Protein AF-A0A4S3M5N2-F1 (afdb_monomer)

Foldseek 3Di:
DAFDDWDDDPPDIDTDDDDDDCVLVVDPVSLQVDWDQDPVRDIDRNVVPDDDDDDDDDPDQDDDPNDGDDDDDDDDDPVVDDPLVVVVVCVVPVQVVVPVVDDPDDDDDDDPSVVD

pLDDT: mean 79.02, std 9.59, range [51.22, 93.88]

InterPro domains:
  IPR001036 Acriflavin resistance protein [PF00873] (2-110)
  IPR001036 Acriflavin resistance protein [PTHR32063] (1-115)
  IPR027463 Multidrug efflux transporter AcrB TolC docking domain, DN/DC subdomains [G3DSA:3.30.2090.10] (1-60)
  IPR027463 Multidrug efflux transporter AcrB TolC docking domain, DN/DC subdomains [SSF82714] (3-54)

Mean predicted aligned error: 15.15 Å

Nearest PDB structures (foldseek):
  4dop-assembly1_A  TM=7.973E-01  e=5.364E-01  Escherichia coli K-12
  6z12-assembly3_C  TM=5.736E-01  e=2.846E+00  Salmonella enterica subsp. enterica

Organism: NCBI:txid1294297

Solvent-accessible surface area (backbone atoms only — not comparable to full-atom values): 7843 Å² total; per-residue (Å²): 116,45,77,76,51,74,51,73,62,87,95,46,76,43,82,41,64,50,61,78,58,66,87,64,65,73,48,81,70,34,55,65,73,34,68,43,79,43,98,87,76,49,70,44,52,42,61,82,78,49,87,85,81,94,70,93,67,76,98,62,88,44,62,60,97,85,40,87,48,86,89,85,85,85,86,65,61,73,92,83,45,56,62,61,62,53,49,50,52,36,64,75,45,58,51,54,54,49,37,77,76,33,90,93,53,83,88,81,83,61,71,72,69,61,74,110

Sequence (116 aa):
GTQLTEIRRGDLAWDLEVRLPDNDRAARADLNAFEIALPDGGTVPLSSIVTIDEARGWGGVTRRNGLRTLTVAADV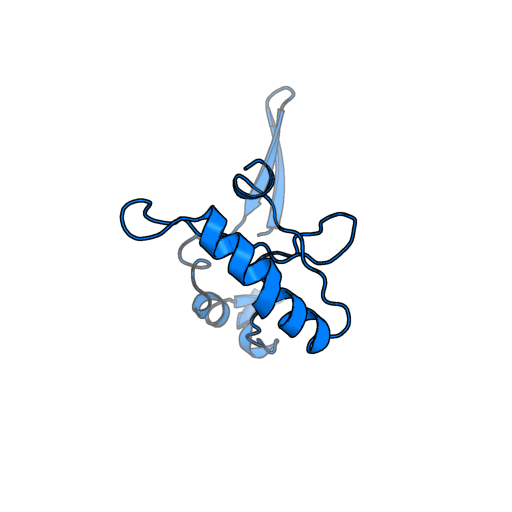DGRIGNADAITAQLAEGFLPDLVTTTPGLDFEVGGQAANS

Radius of gyration: 24.85 Å; Cα contacts (8 Å, |Δi|>4): 84; chains: 1; bounding box: 53×32×64 Å

Secondary structure (DSSP, 8-state):
-EEEEEEEETTEEEEEEE--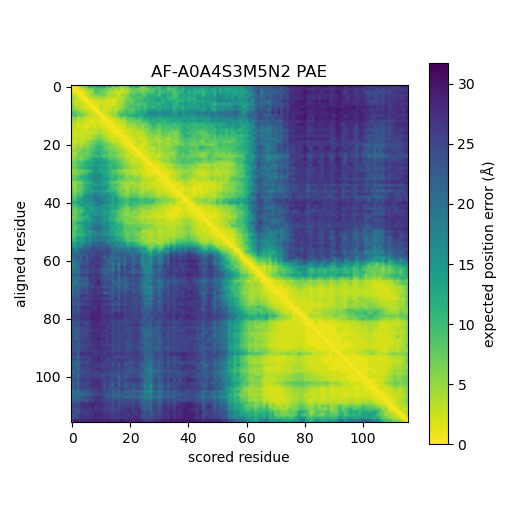-GGGSSSGGGGGS-EEEPTTS-EEEGGGT---------S--EEETTEEE--------TTT--HHHHHHHIIIIIHHHHHHHSTT------GGGGG-

Structure (mmCIF, N/CA/C/O backbone):
data_AF-A0A4S3M5N2-F1
#
_entry.id   AF-A0A4S3M5N2-F1
#
loop_
_atom_site.group_PDB
_atom_site.id
_atom_site.type_symbol
_atom_site.label_atom_id
_atom_site.label_alt_id
_atom_site.label_comp_id
_atom_site.label_asym_id
_atom_site.label_entity_id
_atom_site.label_seq_id
_atom_site.pdbx_PDB_ins_code
_atom_site.Cartn_x
_atom_site.Cartn_y
_atom_site.Cartn_z
_atom_site.occupancy
_atom_site.B_iso_or_equiv
_atom_site.auth_seq_id
_atom_site.auth_comp_id
_atom_site.auth_asym_id
_atom_site.auth_atom_id
_atom_site.pdbx_PDB_model_num
ATOM 1 N N . GLY A 1 1 ? -8.560 -2.628 18.244 1.00 67.50 1 GLY A N 1
ATOM 2 C CA . GLY A 1 1 ? -9.352 -2.837 19.461 1.00 67.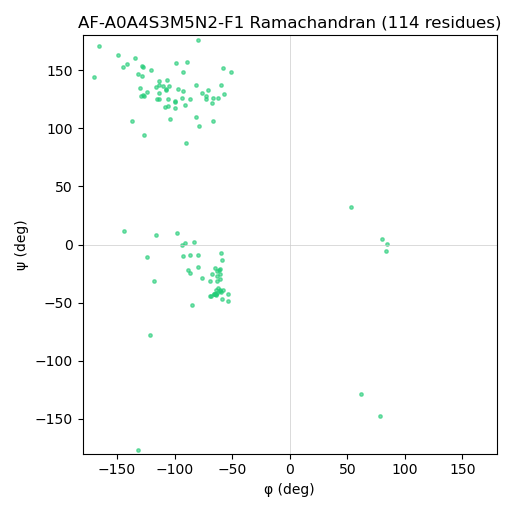50 1 GLY A CA 1
ATOM 3 C C . GLY A 1 1 ? -9.400 -1.531 20.203 1.00 67.50 1 GLY A C 1
ATOM 4 O O . GLY A 1 1 ? -9.338 -0.492 19.554 1.00 67.50 1 GLY A O 1
ATOM 5 N N . THR A 1 2 ? -9.536 -1.585 21.521 1.00 75.00 2 THR A N 1
ATOM 6 C CA . THR A 1 2 ? -9.736 -0.401 22.360 1.00 75.00 2 THR A CA 1
ATOM 7 C C . THR A 1 2 ? -8.702 -0.379 23.470 1.00 75.00 2 THR A C 1
ATOM 9 O O . THR A 1 2 ? -8.544 -1.362 24.197 1.00 75.00 2 THR A O 1
ATOM 12 N N . GLN A 1 3 ? -7.992 0.742 23.598 1.00 70.62 3 GLN A N 1
ATOM 13 C CA . GLN A 1 3 ? -7.066 0.969 24.701 1.00 70.62 3 GLN A CA 1
ATOM 14 C C . GLN A 1 3 ? -7.875 1.098 25.993 1.00 70.62 3 GLN A C 1
ATOM 16 O O . GLN A 1 3 ? -8.768 1.937 26.090 1.00 70.62 3 GLN A O 1
ATOM 21 N N . LEU A 1 4 ? -7.591 0.236 26.965 1.00 79.88 4 LEU A N 1
ATOM 22 C CA . LEU A 1 4 ? -8.222 0.284 28.280 1.00 79.88 4 LEU A CA 1
ATOM 23 C C . LEU A 1 4 ? -7.497 1.263 29.198 1.00 79.88 4 LEU A C 1
ATOM 25 O O . LEU A 1 4 ? -8.129 2.089 29.848 1.00 79.88 4 LEU A O 1
ATOM 29 N N . THR A 1 5 ? -6.178 1.104 29.316 1.00 85.69 5 THR A N 1
ATOM 30 C CA . THR A 1 5 ? -5.364 1.823 30.300 1.00 85.69 5 THR A CA 1
ATOM 31 C C . THR A 1 5 ? -3.872 1.708 29.978 1.00 85.69 5 THR A C 1
ATOM 33 O O . THR A 1 5 ? -3.478 0.914 29.124 1.00 85.69 5 THR A O 1
ATOM 36 N N . GLU A 1 6 ? -3.047 2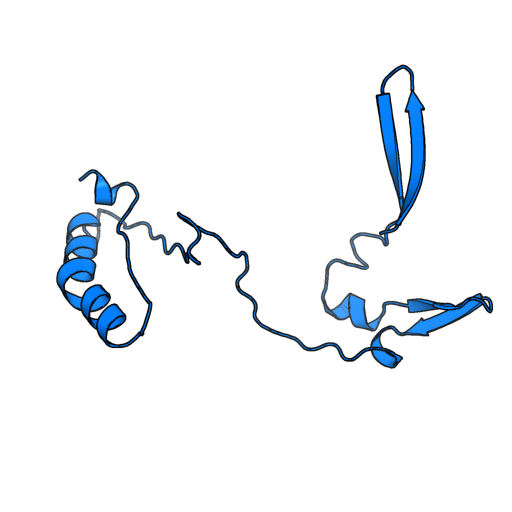.470 30.690 1.00 85.75 6 GLU A N 1
ATOM 37 C CA . GLU A 1 6 ? -1.584 2.391 30.685 1.00 85.75 6 GLU A CA 1
ATOM 38 C C . GLU A 1 6 ? -1.113 1.779 32.015 1.00 85.75 6 GLU A C 1
ATOM 40 O O . GLU A 1 6 ? -1.567 2.174 33.093 1.00 85.75 6 GLU A O 1
ATOM 45 N N . ILE A 1 7 ? -0.189 0.819 31.962 1.00 89.19 7 ILE A N 1
ATOM 46 C CA . ILE A 1 7 ? 0.494 0.286 33.148 1.00 89.19 7 ILE A CA 1
ATOM 47 C C . ILE A 1 7 ? 1.936 0.786 33.146 1.00 89.19 7 ILE A C 1
ATOM 49 O O . ILE A 1 7 ? 2.633 0.648 32.144 1.00 89.19 7 ILE A O 1
ATOM 53 N N . ARG A 1 8 ? 2.420 1.290 34.289 1.00 86.56 8 ARG A N 1
ATOM 54 C CA . ARG A 1 8 ? 3.840 1.616 34.492 1.00 86.56 8 ARG A CA 1
ATOM 55 C C . ARG A 1 8 ? 4.555 0.626 35.403 1.00 86.56 8 ARG A C 1
ATOM 57 O O . ARG A 1 8 ? 4.018 0.205 36.426 1.00 86.56 8 ARG A O 1
ATOM 64 N N . ARG A 1 9 ? 5.805 0.305 35.067 1.00 86.31 9 ARG A N 1
ATOM 65 C CA . ARG A 1 9 ? 6.749 -0.468 35.901 1.00 86.31 9 ARG A CA 1
ATOM 66 C C . ARG A 1 9 ? 8.104 0.222 35.807 1.00 86.31 9 ARG A C 1
ATOM 68 O O . ARG A 1 9 ? 8.781 0.140 34.784 1.00 86.31 9 ARG A O 1
ATOM 75 N N . GLY A 1 10 ? 8.479 0.905 36.885 1.00 89.19 10 GLY A N 1
ATOM 76 C CA . GLY A 1 10 ? 9.602 1.841 36.859 1.00 89.19 10 GLY A CA 1
ATOM 77 C C . GLY A 1 10 ? 9.317 2.977 35.876 1.00 89.19 10 GLY A C 1
ATOM 78 O O . GLY A 1 10 ? 8.231 3.555 35.905 1.00 89.19 10 GLY A O 1
ATOM 79 N N . ASP A 1 11 ? 10.262 3.223 34.974 1.00 89.75 11 ASP A N 1
ATOM 80 C CA . ASP A 1 11 ? 10.187 4.300 33.978 1.00 89.75 11 ASP A CA 1
ATOM 81 C C . ASP A 1 11 ? 9.545 3.860 32.650 1.00 89.75 11 ASP A C 1
ATOM 83 O O . ASP A 1 11 ? 9.444 4.646 31.710 1.00 89.75 11 ASP A O 1
ATOM 87 N N . LEU A 1 12 ? 9.113 2.598 32.554 1.00 64.94 12 LEU A N 1
ATOM 88 C CA . LEU A 1 12 ? 8.481 2.038 31.362 1.00 64.94 12 LEU A CA 1
ATOM 89 C C . LEU A 1 12 ? 6.958 2.080 31.489 1.00 64.94 12 LEU A C 1
ATOM 91 O O . LEU A 1 12 ? 6.407 1.673 32.515 1.00 64.94 12 LEU A O 1
ATOM 95 N N . ALA A 1 13 ? 6.301 2.531 30.422 1.00 79.06 13 ALA A N 1
ATOM 96 C CA . ALA A 1 13 ? 4.856 2.518 30.240 1.00 79.06 13 ALA A CA 1
ATOM 97 C C . ALA A 1 13 ? 4.465 1.494 29.161 1.00 79.06 13 ALA A C 1
ATOM 99 O O . ALA A 1 13 ? 5.114 1.417 28.116 1.00 79.06 13 ALA A O 1
ATOM 100 N N . TRP A 1 14 ? 3.409 0.720 29.418 1.00 85.50 14 TRP A N 1
ATOM 101 C CA . TRP A 1 14 ? 2.787 -0.187 28.453 1.00 85.50 14 TRP A CA 1
ATOM 102 C C . TRP A 1 14 ? 1.309 0.135 28.300 1.00 85.50 14 TRP A C 1
ATOM 104 O O . TRP A 1 14 ? 0.576 0.176 29.290 1.00 85.50 14 TRP A O 1
ATOM 114 N N . ASP A 1 15 ? 0.868 0.247 27.054 1.00 84.25 15 ASP A N 1
ATOM 115 C CA . ASP A 1 15 ? -0.547 0.319 26.726 1.00 84.25 15 ASP A CA 1
ATOM 116 C C . ASP A 1 15 ? -1.195 -1.060 26.828 1.00 84.25 15 ASP A C 1
ATOM 118 O O . ASP A 1 15 ? -0.711 -2.050 26.270 1.00 84.25 15 ASP A O 1
ATOM 122 N N . LEU A 1 16 ? -2.323 -1.116 27.533 1.00 82.38 16 LEU A N 1
ATOM 123 C CA . LEU A 1 16 ? -3.180 -2.287 27.596 1.00 82.38 16 LEU A CA 1
ATOM 124 C C . LEU A 1 16 ? -4.351 -2.096 26.633 1.00 82.38 16 LEU A C 1
ATOM 126 O O . LEU A 1 16 ? -5.176 -1.199 26.814 1.00 82.38 16 LEU A O 1
ATOM 130 N N . GLU A 1 17 ? -4.454 -2.962 25.630 1.00 83.69 17 GLU A N 1
ATOM 131 C CA . GLU A 1 17 ? -5.546 -2.940 24.660 1.00 83.69 17 GLU A CA 1
ATOM 132 C C . GLU A 1 17 ? -6.376 -4.219 24.746 1.00 83.69 17 GLU A C 1
ATOM 134 O O . GLU A 1 17 ? -5.833 -5.324 24.776 1.00 83.69 17 GLU A O 1
ATOM 139 N N . VAL A 1 18 ? -7.701 -4.076 24.725 1.00 81.12 18 VAL A N 1
ATOM 140 C CA . VAL A 1 18 ? -8.611 -5.202 24.501 1.00 81.12 18 VAL A CA 1
ATOM 141 C C . VAL A 1 18 ? -8.927 -5.296 23.026 1.00 81.12 18 VAL A C 1
ATOM 143 O O . VAL A 1 18 ? -9.268 -4.317 22.355 1.00 81.12 18 VAL A O 1
ATOM 146 N N . ARG A 1 19 ? -8.824 -6.511 22.508 1.00 80.81 19 ARG A N 1
ATOM 147 C CA . ARG A 1 19 ? -9.155 -6.825 21.129 1.00 80.81 19 ARG A CA 1
ATOM 148 C C . ARG A 1 19 ? -9.842 -8.187 21.079 1.00 80.81 19 ARG A C 1
ATOM 150 O O . ARG A 1 19 ? -9.597 -9.018 21.949 1.00 80.81 19 ARG A O 1
ATOM 157 N N . LEU A 1 20 ? -10.640 -8.422 20.039 1.00 77.69 20 LEU A N 1
ATOM 158 C CA . LEU A 1 20 ? -11.176 -9.754 19.752 1.00 77.69 20 LEU A CA 1
ATOM 159 C C . LEU A 1 20 ? -10.049 -10.785 19.567 1.00 77.69 20 LEU A C 1
ATOM 161 O O . LEU A 1 20 ? -8.962 -10.391 19.133 1.00 77.69 20 LEU A O 1
ATOM 165 N N . PRO A 1 21 ? -10.280 -12.072 19.864 1.00 82.25 21 PRO A N 1
ATOM 166 C CA . PRO A 1 21 ? -9.353 -13.152 19.525 1.00 82.25 21 PRO A CA 1
ATOM 167 C C . PRO A 1 21 ? -8.943 -13.115 18.046 1.00 82.25 21 PRO A C 1
ATOM 169 O O . PRO A 1 21 ? -9.723 -12.690 17.198 1.00 82.25 21 PRO A O 1
ATOM 172 N N . ASP A 1 22 ? -7.719 -13.543 17.717 1.00 78.56 22 ASP A N 1
ATOM 173 C CA . ASP A 1 22 ? -7.213 -13.491 16.334 1.00 78.56 22 ASP A CA 1
ATOM 174 C C . ASP A 1 22 ? -8.095 -14.260 15.345 1.00 78.56 22 ASP A C 1
ATOM 176 O O . ASP A 1 22 ? -8.336 -13.779 14.242 1.00 78.56 22 ASP A O 1
ATOM 180 N N . ASN A 1 23 ? -8.613 -15.418 15.752 1.00 82.94 23 ASN A N 1
ATOM 181 C CA . ASN A 1 23 ? -9.509 -16.254 14.952 1.00 82.94 23 ASN A CA 1
ATOM 182 C C . ASN A 1 23 ? -10.863 -15.596 14.653 1.00 82.94 23 ASN A C 1
ATOM 184 O O . ASN A 1 23 ? -11.503 -16.004 13.694 1.00 82.94 23 ASN A O 1
ATOM 188 N N . ASP A 1 24 ? -11.261 -14.591 15.436 1.00 76.38 24 ASP A N 1
ATOM 189 C CA . ASP A 1 24 ? -12.524 -13.862 15.272 1.00 76.38 24 ASP A CA 1
ATOM 190 C C . ASP A 1 24 ? -12.322 -12.535 14.509 1.00 76.38 24 ASP A C 1
ATOM 192 O O . ASP A 1 24 ? -13.203 -11.674 14.484 1.00 76.38 24 ASP A O 1
ATOM 196 N N . ARG A 1 25 ? -11.129 -12.316 13.933 1.00 80.00 25 ARG A N 1
ATOM 197 C CA . ARG A 1 25 ? -10.787 -11.134 13.116 1.00 80.00 25 ARG A CA 1
ATOM 198 C C . ARG A 1 25 ? -9.855 -11.443 11.940 1.00 80.00 25 ARG A C 1
ATOM 200 O O . ARG A 1 25 ? -9.267 -10.522 11.367 1.00 80.00 25 ARG A O 1
ATOM 207 N N . ALA A 1 26 ? -9.644 -12.718 11.631 1.00 79.06 26 ALA A N 1
ATOM 208 C CA . ALA A 1 26 ? -8.679 -13.165 10.628 1.00 79.06 26 ALA A CA 1
ATOM 209 C C . ALA A 1 26 ? -9.288 -13.235 9.222 1.00 79.06 26 ALA A C 1
ATOM 211 O O . ALA A 1 26 ? -8.558 -13.189 8.228 1.00 79.06 26 ALA A O 1
ATOM 212 N N . ALA A 1 27 ? -10.613 -13.340 9.125 1.00 80.88 27 ALA A N 1
ATOM 213 C CA . ALA A 1 27 ? -11.339 -13.479 7.878 1.00 80.88 27 ALA A CA 1
ATOM 214 C C . ALA A 1 27 ? -12.336 -12.336 7.676 1.00 80.88 27 ALA A C 1
ATOM 216 O O . ALA A 1 27 ? -12.940 -11.805 8.601 1.00 80.88 27 ALA A O 1
ATOM 217 N N . ARG A 1 28 ? -12.589 -11.993 6.408 1.00 72.31 28 ARG A N 1
ATOM 218 C CA . ARG A 1 28 ? -13.637 -11.019 6.055 1.00 72.31 28 ARG A CA 1
ATOM 219 C C . ARG A 1 28 ? -15.026 -11.475 6.496 1.00 72.31 28 ARG A C 1
ATOM 221 O O . ARG A 1 28 ? -15.867 -10.639 6.796 1.00 72.31 28 ARG A O 1
ATOM 228 N N . ALA A 1 29 ? -15.247 -12.790 6.543 1.00 79.06 29 ALA A N 1
ATOM 229 C CA . ALA A 1 29 ? -16.481 -13.382 7.045 1.00 79.06 29 ALA A CA 1
ATOM 230 C C . ALA A 1 29 ? -16.746 -13.022 8.516 1.00 79.06 29 ALA A C 1
ATOM 232 O O . ALA A 1 29 ? -17.907 -12.947 8.908 1.00 79.06 29 ALA A O 1
ATOM 233 N N . ASP A 1 30 ? -15.704 -12.715 9.292 1.00 79.56 30 ASP A N 1
ATOM 234 C CA . ASP A 1 30 ? -15.829 -12.364 10.707 1.00 79.56 30 ASP A CA 1
ATOM 235 C C . ASP A 1 30 ? -16.542 -11.014 10.890 1.00 79.56 30 ASP A C 1
ATOM 237 O O . ASP A 1 30 ? -17.233 -10.808 11.883 1.00 79.56 30 ASP A O 1
ATOM 241 N N . LEU A 1 31 ? -16.491 -10.123 9.886 1.00 75.62 31 LEU A N 1
ATOM 242 C CA . LEU A 1 31 ? -17.264 -8.873 9.884 1.00 75.62 31 LEU A CA 1
ATOM 243 C C . LEU A 1 31 ? -18.779 -9.120 9.884 1.00 75.62 31 LEU A C 1
ATOM 245 O O . LEU A 1 31 ? -19.529 -8.289 10.390 1.00 75.62 31 LEU A O 1
ATOM 249 N N . ASN A 1 32 ? -19.237 -10.257 9.347 1.00 74.88 32 ASN A N 1
ATOM 250 C CA . ASN A 1 32 ? -20.658 -10.612 9.347 1.00 74.88 32 ASN A CA 1
ATOM 251 C C . ASN A 1 32 ? -21.137 -11.092 10.721 1.00 74.88 32 ASN A C 1
ATOM 253 O O . ASN A 1 32 ? -22.314 -10.935 11.036 1.00 74.88 32 ASN A O 1
ATOM 257 N N . ALA A 1 33 ? -20.237 -11.681 11.511 1.00 75.88 33 ALA A N 1
ATOM 258 C CA . ALA A 1 33 ? -20.506 -12.161 12.864 1.00 75.88 33 ALA A CA 1
ATOM 259 C C . ALA A 1 33 ? -20.163 -11.115 13.941 1.00 75.88 33 ALA A C 1
ATOM 261 O O . ALA A 1 33 ? -20.335 -11.376 15.129 1.00 75.88 33 ALA A O 1
ATOM 262 N N . PHE A 1 34 ? -19.667 -9.938 13.542 1.00 79.94 34 PHE A N 1
ATOM 263 C CA . PHE A 1 34 ? -19.271 -8.890 14.472 1.00 79.94 34 PHE A CA 1
ATOM 264 C C . PHE A 1 34 ? -20.497 -8.218 15.096 1.00 79.94 34 PHE A C 1
ATOM 266 O O . PHE A 1 34 ? -21.354 -7.676 14.395 1.00 79.94 34 PHE A O 1
ATOM 273 N N . GLU A 1 35 ? -20.540 -8.200 16.425 1.00 84.00 35 GLU A N 1
ATOM 274 C CA . GLU A 1 35 ? -21.600 -7.567 17.202 1.00 84.00 35 GLU A CA 1
ATOM 275 C C . GLU A 1 35 ? -21.141 -6.241 17.817 1.00 84.00 35 GLU A C 1
ATOM 277 O O . GLU A 1 35 ? -20.051 -6.123 18.381 1.00 84.00 35 GLU A O 1
ATOM 282 N N . ILE A 1 36 ? -22.003 -5.230 17.726 1.00 79.50 36 ILE A N 1
ATOM 283 C CA . ILE A 1 36 ? -21.817 -3.912 18.333 1.00 79.50 36 ILE A CA 1
ATOM 284 C C . ILE A 1 36 ? -22.634 -3.875 19.624 1.00 79.50 36 ILE A C 1
ATOM 286 O O . ILE A 1 36 ? -23.848 -4.072 19.600 1.00 79.50 36 ILE A O 1
ATOM 290 N N . ALA A 1 37 ? -21.974 -3.596 20.747 1.00 84.38 37 ALA A N 1
ATOM 291 C CA . ALA A 1 37 ? -22.642 -3.411 22.030 1.00 84.38 37 ALA A CA 1
ATOM 292 C C . ALA A 1 37 ? -23.433 -2.094 22.057 1.00 84.38 37 ALA A C 1
ATOM 294 O O . ALA A 1 37 ? -22.917 -1.037 21.682 1.00 84.38 37 ALA A O 1
ATOM 295 N N . LEU A 1 38 ? -24.676 -2.162 22.530 1.00 83.00 38 LEU A N 1
ATOM 296 C CA . LEU A 1 38 ? -25.564 -1.019 22.703 1.00 83.00 38 LEU A CA 1
ATOM 297 C C . LEU A 1 38 ? -25.568 -0.540 24.168 1.00 83.00 38 LEU A C 1
ATOM 299 O O . LEU A 1 38 ? -25.294 -1.323 25.081 1.00 83.00 38 LEU A O 1
ATOM 303 N N . PRO A 1 39 ? -25.904 0.738 24.435 1.00 82.69 39 PRO A N 1
ATOM 304 C CA . PRO A 1 39 ? -25.950 1.276 25.800 1.00 82.69 39 PRO A CA 1
ATOM 305 C C . PRO A 1 39 ? -26.957 0.584 26.729 1.00 82.69 39 PRO A C 1
ATOM 307 O O . PRO A 1 39 ? -26.828 0.678 27.947 1.00 82.69 39 PRO A O 1
ATOM 310 N N . ASP A 1 40 ? -27.964 -0.085 26.169 1.00 88.12 40 ASP A N 1
ATOM 311 C CA . ASP A 1 40 ? -29.000 -0.825 26.895 1.00 88.12 40 ASP A CA 1
ATOM 312 C C . ASP A 1 40 ? -28.571 -2.252 27.290 1.00 88.12 40 ASP A C 1
ATOM 314 O O . ASP A 1 40 ? -29.347 -2.983 27.905 1.00 88.12 40 ASP A O 1
ATOM 318 N N . GLY A 1 41 ? -27.330 -2.639 26.975 1.00 83.38 41 GLY A N 1
ATOM 319 C CA . GLY A 1 41 ? -26.783 -3.966 27.254 1.00 83.38 41 GLY A CA 1
ATOM 320 C C . GLY A 1 41 ? -27.126 -5.016 26.198 1.00 83.38 41 GLY A C 1
ATOM 321 O O . GLY A 1 41 ? -26.710 -6.166 26.343 1.00 83.38 41 GLY A O 1
ATOM 322 N N . GLY A 1 42 ? -27.857 -4.642 25.144 1.00 90.00 42 GLY A N 1
ATOM 323 C CA . GLY A 1 42 ? -28.058 -5.481 23.970 1.00 90.00 42 GLY A CA 1
ATOM 324 C C . GLY A 1 42 ? -26.871 -5.440 23.008 1.00 90.00 42 GLY A C 1
ATOM 325 O O . GLY A 1 42 ? -25.916 -4.673 23.169 1.00 90.00 42 GLY A O 1
ATOM 326 N N . THR A 1 43 ? -26.957 -6.254 21.961 1.00 87.19 43 THR A N 1
ATOM 327 C CA . THR A 1 43 ? -26.030 -6.221 20.833 1.00 87.19 43 THR A CA 1
ATOM 328 C C . THR A 1 43 ? -26.787 -6.123 19.518 1.00 87.19 43 THR A C 1
ATOM 330 O O . THR A 1 43 ? -27.943 -6.537 19.404 1.00 87.19 43 THR A O 1
ATOM 333 N N . VAL A 1 44 ? -26.138 -5.536 18.516 1.00 85.06 44 VAL A N 1
ATOM 334 C CA . VAL A 1 44 ? -26.652 -5.472 17.148 1.00 85.06 44 VAL A CA 1
ATOM 335 C C . VAL A 1 44 ? -25.575 -5.946 16.167 1.00 85.06 44 VAL A C 1
ATOM 337 O O . VAL A 1 44 ? -24.420 -5.529 16.301 1.00 85.06 44 VAL A O 1
ATOM 340 N N . PRO A 1 45 ? -25.900 -6.804 15.182 1.00 83.19 45 PRO A N 1
ATOM 341 C CA . PRO A 1 45 ? -24.945 -7.188 14.149 1.00 83.19 45 PRO A CA 1
ATOM 342 C C . PRO A 1 45 ? -24.456 -5.970 13.361 1.00 83.19 45 PRO A C 1
ATOM 344 O O . PRO A 1 45 ? -25.252 -5.121 12.957 1.00 83.19 45 PRO A O 1
ATOM 347 N N . LEU A 1 46 ? -23.156 -5.901 13.073 1.00 79.81 46 LEU A N 1
ATOM 348 C CA . LEU A 1 46 ? -22.570 -4.824 12.267 1.00 79.81 46 LEU A CA 1
ATOM 349 C C . LEU A 1 46 ? -23.290 -4.684 10.915 1.00 79.81 46 LEU A C 1
ATOM 351 O O . LEU A 1 46 ? -23.646 -3.583 10.497 1.00 79.81 46 LEU A O 1
ATOM 355 N N . SER A 1 47 ? -23.584 -5.812 10.273 1.00 78.50 47 SER A N 1
ATOM 356 C CA . SER A 1 47 ? -24.256 -5.888 8.972 1.00 78.50 47 SER A CA 1
ATOM 357 C C . SER A 1 47 ? -25.657 -5.269 8.933 1.00 78.50 47 SER A C 1
ATOM 359 O O . SER A 1 47 ? -26.121 -4.921 7.849 1.00 78.50 47 SER A O 1
ATOM 361 N N . SER A 1 48 ? -26.343 -5.097 10.070 1.00 80.69 48 SER A N 1
ATOM 362 C CA . SER A 1 48 ? -27.674 -4.475 10.085 1.00 80.69 48 SER A CA 1
ATOM 363 C C . SER A 1 48 ? -27.636 -2.949 10.169 1.00 80.69 48 SER A C 1
ATOM 365 O O . SER A 1 48 ? -28.683 -2.315 10.047 1.00 80.69 48 SER A O 1
ATOM 367 N N . ILE A 1 49 ? -26.463 -2.354 10.410 1.00 80.44 49 ILE A N 1
ATOM 368 C CA . ILE A 1 49 ? -26.3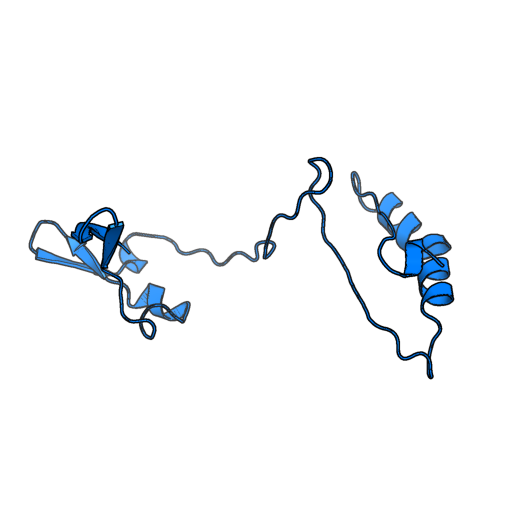02 -0.903 10.600 1.00 80.44 49 ILE A CA 1
ATOM 369 C C . ILE A 1 49 ? -25.293 -0.258 9.641 1.00 80.44 49 ILE A C 1
ATOM 371 O O . ILE A 1 49 ? -25.242 0.969 9.559 1.00 80.44 49 ILE A O 1
ATOM 375 N N . VAL A 1 50 ? -24.510 -1.049 8.899 1.00 69.06 50 VAL A N 1
ATOM 376 C CA . VAL A 1 50 ? -23.598 -0.550 7.858 1.00 69.06 50 VAL A CA 1
ATOM 377 C C . VAL A 1 50 ? -23.796 -1.281 6.534 1.00 69.06 50 VAL A C 1
ATOM 379 O O . VAL A 1 50 ? -24.198 -2.438 6.492 1.00 69.06 50 VAL A O 1
ATOM 382 N N . THR A 1 51 ? -23.459 -0.607 5.436 1.00 72.94 51 THR A N 1
ATOM 383 C CA . THR A 1 51 ? -23.235 -1.256 4.137 1.00 72.94 51 THR A CA 1
ATOM 384 C C . THR A 1 51 ? -21.744 -1.547 4.001 1.00 72.94 51 THR A C 1
ATOM 386 O O . THR A 1 51 ? -20.923 -0.650 4.193 1.00 72.94 51 THR A O 1
ATOM 389 N N . ILE A 1 52 ? -21.390 -2.804 3.723 1.00 67.81 52 ILE A N 1
ATOM 390 C CA . ILE A 1 52 ? -20.002 -3.235 3.534 1.00 67.81 52 ILE A CA 1
ATOM 391 C C . ILE A 1 52 ? -19.775 -3.434 2.039 1.00 67.81 52 ILE A C 1
ATOM 393 O O . ILE A 1 52 ? -20.262 -4.404 1.463 1.00 67.81 52 ILE A O 1
ATOM 397 N N . ASP A 1 53 ? -19.015 -2.530 1.427 1.00 72.38 53 ASP A N 1
ATOM 398 C CA . ASP A 1 53 ? -18.638 -2.629 0.020 1.00 72.38 53 ASP A CA 1
ATOM 399 C C . ASP A 1 53 ? -17.221 -3.185 -0.121 1.00 72.38 53 ASP A C 1
ATOM 401 O O . ASP A 1 53 ? -16.244 -2.630 0.393 1.00 72.38 53 ASP A O 1
ATOM 405 N N . GLU A 1 54 ? -17.094 -4.288 -0.854 1.00 64.56 54 GLU A N 1
ATOM 406 C CA . GLU A 1 54 ? -15.791 -4.842 -1.185 1.00 64.56 54 GLU A CA 1
ATOM 407 C C . GLU A 1 54 ? -15.182 -4.091 -2.372 1.00 64.56 54 GLU A C 1
ATOM 409 O O . GLU A 1 54 ? -15.604 -4.231 -3.519 1.00 64.56 54 GLU A O 1
ATOM 414 N N . ALA A 1 55 ? -14.133 -3.319 -2.095 1.00 63.97 55 ALA A N 1
ATOM 415 C CA . ALA A 1 55 ? -13.345 -2.650 -3.116 1.00 63.97 55 ALA A CA 1
ATOM 416 C C . ALA A 1 55 ? -11.928 -3.226 -3.175 1.00 63.97 55 ALA A C 1
ATOM 418 O O . ALA A 1 55 ? -11.261 -3.433 -2.158 1.00 63.97 55 ALA A O 1
ATOM 419 N N . ARG A 1 56 ? -11.423 -3.428 -4.395 1.00 60.03 56 ARG A N 1
ATOM 420 C CA . ARG A 1 56 ? -9.992 -3.650 -4.610 1.00 60.03 56 ARG A CA 1
ATOM 421 C C . ARG A 1 56 ? -9.274 -2.306 -4.548 1.00 60.03 56 ARG A C 1
ATOM 423 O O . ARG A 1 56 ? -9.317 -1.525 -5.493 1.00 60.03 56 ARG A O 1
ATOM 430 N N . GLY A 1 57 ? -8.636 -2.046 -3.413 1.00 58.38 57 GLY A N 1
ATOM 431 C CA . GLY A 1 57 ? -7.673 -0.961 -3.254 1.00 58.38 57 GLY A CA 1
ATOM 432 C C . GLY A 1 57 ? -6.259 -1.417 -3.607 1.00 58.38 57 GLY A C 1
ATOM 433 O O . GLY A 1 57 ? -5.934 -2.601 -3.536 1.00 58.38 57 GLY A O 1
ATOM 434 N N . TRP A 1 58 ? -5.395 -0.470 -3.964 1.00 54.53 58 TRP A N 1
ATOM 435 C CA . TRP A 1 58 ? -3.959 -0.720 -4.053 1.00 54.53 58 TRP A CA 1
ATOM 436 C C . TRP A 1 58 ? -3.447 -1.102 -2.656 1.00 54.53 58 TRP A C 1
ATOM 438 O O . TRP A 1 58 ? -3.680 -0.354 -1.707 1.00 54.53 58 TRP A O 1
ATOM 448 N N . GLY A 1 59 ? -2.771 -2.251 -2.520 1.00 52.53 59 GLY A N 1
ATOM 449 C CA . GLY A 1 59 ? -2.315 -2.808 -1.230 1.00 52.53 59 GLY A CA 1
A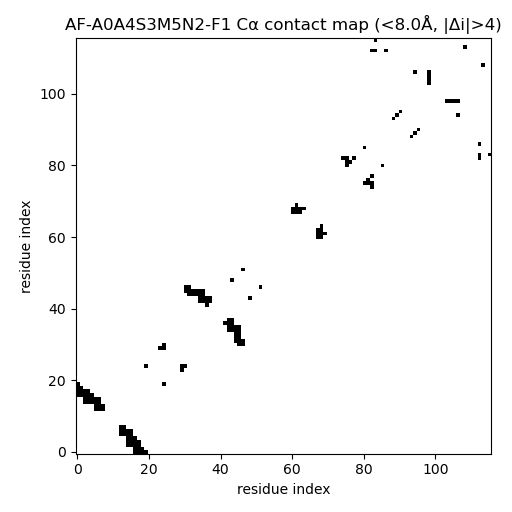TOM 450 C C . GLY A 1 59 ? -1.352 -1.913 -0.431 1.00 52.53 59 GLY A C 1
ATOM 451 O O . GLY A 1 59 ? -1.060 -2.195 0.725 1.00 52.53 59 GLY A O 1
ATOM 452 N N . GLY A 1 60 ? -0.901 -0.813 -1.034 1.00 54.41 60 GLY A N 1
ATOM 453 C CA . GLY A 1 60 ? -0.236 0.317 -0.402 1.00 54.41 60 GLY A CA 1
ATOM 454 C C . GLY A 1 60 ? -0.100 1.459 -1.411 1.00 54.41 60 GLY A C 1
ATOM 455 O O . GLY A 1 60 ? 0.092 1.221 -2.603 1.00 54.41 60 GLY A O 1
ATOM 456 N N . VAL A 1 61 ? -0.217 2.711 -0.960 1.00 51.22 61 VAL A N 1
ATOM 457 C CA . VAL A 1 61 ? 0.124 3.878 -1.789 1.00 51.22 61 VAL A CA 1
ATOM 458 C C . VAL A 1 61 ? 1.595 4.195 -1.553 1.00 51.22 61 VAL A C 1
ATOM 460 O O . VAL A 1 61 ? 1.930 5.006 -0.690 1.00 51.22 61 VAL A O 1
ATOM 463 N N . THR A 1 62 ? 2.478 3.553 -2.312 1.00 58.03 62 THR A N 1
ATOM 464 C CA . THR A 1 62 ? 3.885 3.958 -2.345 1.00 58.03 62 THR A CA 1
ATOM 465 C C . THR A 1 62 ? 3.974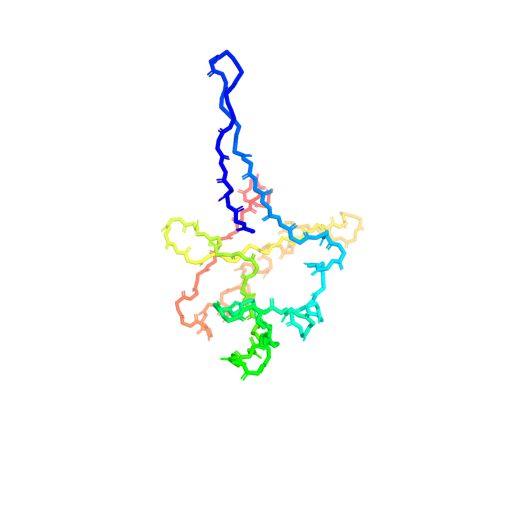 5.267 -3.119 1.00 58.03 62 THR A C 1
ATOM 467 O O . THR A 1 62 ? 3.426 5.387 -4.216 1.00 58.03 62 THR A O 1
ATOM 470 N N . ARG A 1 63 ? 4.612 6.282 -2.529 1.00 64.12 63 ARG A N 1
ATOM 471 C CA . ARG A 1 63 ? 4.918 7.532 -3.227 1.00 64.12 63 ARG A CA 1
ATOM 472 C C . ARG A 1 63 ? 6.419 7.682 -3.392 1.00 64.12 63 ARG A C 1
ATOM 474 O O . ARG A 1 63 ? 7.144 7.587 -2.405 1.00 64.12 63 ARG A O 1
ATOM 481 N N . ARG A 1 64 ? 6.869 7.983 -4.606 1.00 65.38 64 ARG A N 1
ATOM 482 C CA . ARG A 1 64 ? 8.239 8.425 -4.896 1.00 65.38 64 ARG A CA 1
ATOM 483 C C . ARG A 1 64 ? 8.151 9.873 -5.374 1.00 65.38 64 ARG A C 1
ATOM 485 O O . ARG A 1 64 ? 7.342 10.185 -6.241 1.00 65.38 64 ARG A O 1
ATOM 492 N N . ASN A 1 65 ? 8.893 10.778 -4.735 1.00 65.25 65 ASN A N 1
ATOM 493 C CA . ASN A 1 65 ? 8.866 12.223 -5.019 1.00 65.25 65 ASN A CA 1
ATOM 494 C C . ASN A 1 65 ? 7.458 12.863 -4.992 1.00 65.25 65 ASN A C 1
ATOM 496 O O . ASN A 1 65 ? 7.169 13.791 -5.738 1.00 65.25 65 ASN A O 1
ATOM 500 N N . GLY A 1 66 ? 6.558 12.360 -4.138 1.00 72.75 66 GLY A N 1
ATOM 501 C CA . GLY A 1 66 ? 5.191 12.884 -3.996 1.00 72.75 66 GLY A CA 1
ATOM 502 C C . GLY A 1 66 ? 4.173 12.360 -5.019 1.00 72.75 66 GLY A C 1
ATOM 503 O O . GLY A 1 66 ? 2.977 12.601 -4.847 1.00 72.75 66 GLY A O 1
ATOM 504 N N . LEU A 1 67 ? 4.603 11.582 -6.016 1.00 73.25 67 LEU A N 1
ATOM 505 C CA . LEU A 1 67 ? 3.734 10.962 -7.021 1.00 73.25 67 LEU A CA 1
ATOM 506 C C . LEU A 1 67 ? 3.324 9.549 -6.599 1.00 73.25 67 LEU A C 1
ATOM 508 O O . LEU A 1 67 ? 4.074 8.866 -5.909 1.00 73.25 67 LEU A O 1
ATOM 512 N N . ARG A 1 68 ? 2.123 9.103 -6.991 1.00 75.56 68 ARG A N 1
ATOM 513 C CA . ARG A 1 68 ? 1.681 7.712 -6.786 1.00 75.56 68 ARG A CA 1
ATOM 514 C C . ARG A 1 68 ? 2.541 6.782 -7.645 1.00 75.56 68 ARG A C 1
ATOM 516 O O . ARG A 1 68 ? 2.608 6.981 -8.851 1.00 75.56 68 ARG A O 1
ATOM 523 N N . THR A 1 69 ? 3.145 5.767 -7.036 1.00 77.12 69 THR A N 1
ATOM 524 C CA . THR A 1 69 ? 4.095 4.864 -7.699 1.00 77.12 69 THR A CA 1
ATOM 525 C C . THR A 1 69 ? 3.686 3.409 -7.491 1.00 77.12 69 THR A C 1
ATOM 527 O O . THR A 1 69 ? 3.470 2.975 -6.359 1.00 77.12 69 THR A O 1
ATOM 530 N N . LEU A 1 70 ? 3.612 2.648 -8.585 1.00 77.06 70 LEU A N 1
ATOM 531 C CA . LEU A 1 70 ? 3.484 1.193 -8.574 1.00 77.06 70 LEU A CA 1
ATOM 532 C C . LEU A 1 70 ? 4.833 0.586 -8.970 1.00 77.06 70 LEU A C 1
ATOM 534 O O . LEU A 1 70 ? 5.307 0.820 -10.077 1.00 77.06 70 LEU A O 1
ATOM 538 N N . THR A 1 71 ? 5.439 -0.197 -8.079 1.00 76.00 71 THR A N 1
ATOM 539 C CA . THR A 1 71 ? 6.682 -0.917 -8.381 1.00 76.00 71 THR A CA 1
ATOM 540 C C . THR A 1 71 ? 6.352 -2.296 -8.936 1.00 76.00 71 THR A C 1
ATOM 542 O O . THR A 1 71 ? 5.727 -3.103 -8.248 1.00 76.00 71 THR A O 1
ATOM 545 N N . VAL A 1 72 ? 6.802 -2.575 -10.158 1.00 75.38 72 VAL A N 1
ATOM 546 C CA . VAL A 1 72 ? 6.758 -3.908 -10.768 1.00 75.38 72 VAL A CA 1
ATOM 547 C C . VAL A 1 72 ? 8.175 -4.467 -10.763 1.00 75.38 72 VAL A C 1
ATOM 549 O O . VAL A 1 72 ? 9.096 -3.814 -11.243 1.00 75.38 72 VAL A O 1
ATOM 552 N N . ALA A 1 73 ? 8.353 -5.653 -10.188 1.00 76.56 73 ALA A N 1
ATOM 553 C CA . ALA A 1 73 ? 9.641 -6.329 -10.105 1.00 76.56 73 ALA A CA 1
ATOM 554 C C . ALA A 1 73 ? 9.513 -7.759 -10.633 1.00 76.56 73 ALA A C 1
ATOM 556 O O . ALA A 1 73 ? 8.483 -8.407 -10.441 1.00 76.56 73 ALA A O 1
ATOM 557 N N . ALA A 1 74 ? 10.568 -8.237 -11.284 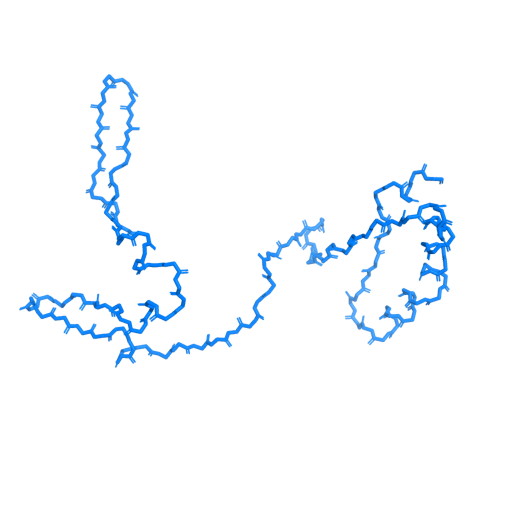1.00 73.31 74 ALA A N 1
ATOM 558 C CA . ALA A 1 74 ? 10.683 -9.595 -11.787 1.00 73.31 74 ALA A CA 1
ATOM 559 C C . ALA A 1 74 ? 12.139 -10.055 -11.667 1.00 73.31 74 ALA A C 1
ATOM 561 O O . ALA A 1 74 ? 13.055 -9.234 -11.701 1.00 73.31 74 ALA A O 1
ATOM 562 N N . ASP A 1 75 ? 12.325 -11.363 -11.536 1.00 75.81 75 ASP A N 1
ATOM 563 C CA . ASP A 1 75 ? 13.629 -12.017 -11.585 1.00 75.81 75 ASP A CA 1
ATOM 564 C C . ASP A 1 75 ? 13.684 -12.901 -12.837 1.00 75.81 75 ASP A C 1
ATOM 566 O O . ASP A 1 75 ? 12.680 -13.519 -13.210 1.00 75.81 75 ASP A O 1
ATOM 570 N N . VAL A 1 76 ? 14.831 -12.926 -13.512 1.00 78.88 76 VAL A N 1
ATOM 571 C CA . VAL A 1 76 ? 15.015 -13.625 -14.789 1.00 78.88 76 VAL A CA 1
ATOM 572 C C . VAL A 1 76 ? 16.012 -14.755 -14.594 1.00 78.88 76 VAL A C 1
ATOM 574 O O . VAL A 1 76 ? 17.152 -14.534 -14.194 1.00 78.88 76 VAL A O 1
ATOM 577 N N . ASP A 1 77 ? 15.613 -15.974 -14.959 1.00 81.25 77 ASP A N 1
ATOM 578 C CA . ASP A 1 77 ? 16.554 -17.089 -15.051 1.00 81.25 77 ASP A CA 1
ATOM 579 C C . ASP A 1 77 ? 17.549 -16.832 -16.193 1.00 81.25 77 ASP A C 1
ATOM 581 O O . ASP A 1 77 ? 17.218 -16.972 -17.376 1.00 81.25 77 ASP A O 1
ATOM 585 N N . GLY A 1 78 ? 18.785 -16.489 -15.822 1.00 78.94 78 GLY A N 1
ATOM 586 C CA . GLY A 1 78 ? 19.887 -16.180 -16.739 1.00 78.94 78 GLY A CA 1
ATOM 587 C C . GLY A 1 78 ? 20.261 -17.308 -17.708 1.00 78.94 78 GLY A C 1
ATOM 588 O O . GLY A 1 78 ? 20.993 -17.078 -18.669 1.00 78.94 78 GLY A O 1
ATOM 589 N N . ARG A 1 79 ? 19.769 -18.534 -17.485 1.00 82.69 79 ARG A N 1
ATOM 590 C CA . ARG A 1 79 ? 19.952 -19.665 -18.413 1.00 82.69 79 ARG A CA 1
ATOM 591 C C . ARG A 1 79 ? 18.982 -19.622 -19.594 1.00 82.69 79 ARG A C 1
ATOM 593 O O . ARG A 1 79 ? 19.207 -20.317 -20.580 1.00 82.69 79 ARG A O 1
ATOM 600 N N . ILE A 1 80 ? 17.891 -18.867 -19.466 1.00 79.56 80 ILE A N 1
ATOM 601 C CA . ILE A 1 80 ? 16.767 -18.843 -20.412 1.00 79.56 80 ILE A CA 1
ATOM 602 C C . ILE A 1 80 ? 16.610 -17.453 -21.039 1.00 79.56 80 ILE A C 1
ATOM 604 O O . ILE A 1 80 ? 16.210 -17.347 -22.197 1.00 79.56 80 ILE A O 1
ATOM 608 N N . GLY A 1 81 ? 16.949 -16.390 -20.311 1.00 77.50 81 GLY A N 1
ATOM 609 C CA . GLY A 1 81 ? 16.833 -15.022 -20.802 1.00 77.50 81 GLY A CA 1
ATOM 610 C C . GLY A 1 81 ? 17.877 -14.089 -20.207 1.00 77.50 81 GLY A C 1
ATOM 611 O O . GLY A 1 81 ? 18.497 -14.384 -19.191 1.00 77.50 81 GLY A O 1
ATOM 612 N N . ASN A 1 82 ? 18.057 -12.940 -20.853 1.00 84.75 82 ASN A N 1
ATOM 613 C CA . ASN A 1 82 ? 18.934 -11.877 -20.380 1.00 84.75 82 ASN A CA 1
ATOM 614 C C . ASN A 1 82 ? 18.075 -10.703 -19.885 1.00 84.75 82 ASN A C 1
ATOM 616 O O . ASN A 1 82 ? 17.310 -10.124 -20.657 1.00 84.75 82 ASN A O 1
ATOM 620 N N . ALA A 1 83 ? 18.198 -10.373 -18.598 1.00 81.06 83 ALA A N 1
ATOM 621 C CA . ALA A 1 83 ? 17.402 -9.331 -17.956 1.00 81.06 83 ALA A CA 1
ATOM 622 C C . ALA A 1 83 ? 17.639 -7.933 -18.554 1.00 81.06 83 ALA A C 1
ATOM 624 O O . ALA A 1 83 ? 16.680 -7.177 -18.711 1.00 81.06 83 ALA A O 1
ATOM 625 N N . ASP A 1 84 ? 18.877 -7.605 -18.936 1.00 87.00 84 ASP A N 1
ATOM 626 C CA . ASP A 1 84 ? 19.216 -6.305 -19.527 1.00 87.00 84 ASP A CA 1
ATOM 627 C C . ASP A 1 84 ? 18.582 -6.162 -20.915 1.00 87.00 84 ASP A C 1
ATOM 629 O O . ASP A 1 84 ? 17.943 -5.154 -21.207 1.00 87.00 84 ASP A O 1
ATOM 633 N N . ALA A 1 85 ? 18.662 -7.208 -21.744 1.00 85.31 85 ALA A N 1
ATOM 634 C CA . ALA A 1 85 ? 18.052 -7.219 -23.074 1.00 85.31 85 ALA A CA 1
ATOM 635 C C . ALA A 1 85 ? 16.518 -7.109 -23.013 1.00 85.31 85 ALA A C 1
ATOM 637 O O . ALA A 1 85 ? 15.917 -6.363 -23.787 1.00 85.31 85 ALA A O 1
ATOM 638 N N . ILE A 1 86 ? 15.879 -7.815 -22.072 1.00 82.44 86 ILE A N 1
ATOM 639 C CA . ILE A 1 86 ? 14.427 -7.726 -21.845 1.00 82.44 86 ILE A CA 1
ATOM 640 C C . ILE A 1 86 ? 14.045 -6.313 -21.387 1.00 82.44 86 ILE A C 1
ATOM 642 O O . ILE A 1 86 ? 13.064 -5.747 -21.869 1.00 82.44 86 ILE A O 1
ATOM 646 N N . THR A 1 87 ? 14.829 -5.725 -20.481 1.00 85.75 87 THR A N 1
ATOM 647 C CA . THR A 1 87 ? 14.575 -4.372 -19.969 1.00 85.75 87 THR A CA 1
ATOM 648 C C . THR A 1 87 ? 14.732 -3.320 -21.066 1.00 85.75 87 THR A C 1
ATOM 650 O O . THR A 1 87 ? 13.871 -2.450 -21.191 1.00 85.75 87 THR A O 1
ATOM 653 N N . ALA A 1 88 ? 15.768 -3.432 -21.902 1.00 8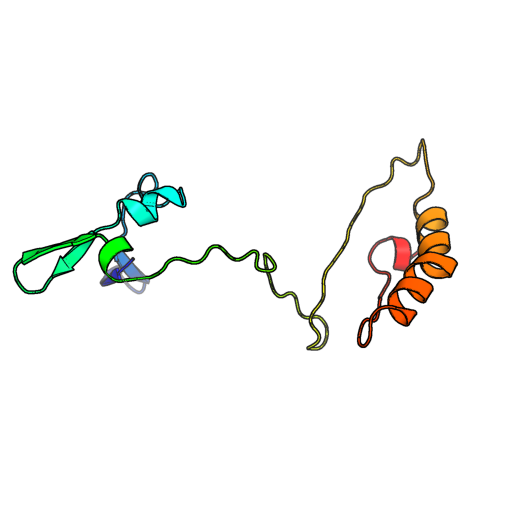9.00 88 ALA A N 1
ATOM 654 C CA . ALA A 1 88 ? 15.967 -2.558 -23.056 1.00 89.00 88 ALA A CA 1
ATOM 655 C C . ALA A 1 88 ? 14.780 -2.638 -24.028 1.00 89.00 88 ALA A C 1
ATOM 657 O O . ALA A 1 88 ? 14.206 -1.615 -24.389 1.00 89.00 88 ALA A O 1
ATOM 658 N N . GLN A 1 89 ? 14.323 -3.851 -24.358 1.00 86.75 89 GLN A N 1
ATOM 659 C CA . GLN A 1 89 ? 13.167 -4.041 -25.236 1.00 86.75 89 GLN A CA 1
ATOM 660 C C . GLN A 1 89 ? 11.879 -3.418 -24.664 1.00 86.75 89 GLN A C 1
ATOM 662 O O . GLN A 1 89 ? 11.081 -2.838 -25.405 1.00 86.75 89 GLN A O 1
ATOM 667 N N . LEU A 1 90 ? 11.660 -3.524 -23.350 1.00 85.12 90 LEU A N 1
ATOM 668 C CA . LEU A 1 90 ? 10.520 -2.885 -22.688 1.00 85.12 90 LEU A CA 1
ATOM 669 C C . LEU A 1 90 ? 10.621 -1.355 -22.739 1.00 85.12 90 LEU A C 1
ATOM 671 O O . LEU A 1 90 ? 9.614 -0.701 -23.009 1.00 85.12 90 LEU A O 1
ATOM 675 N N . ALA A 1 91 ? 11.812 -0.799 -22.509 1.00 89.31 91 ALA A N 1
ATOM 676 C CA . ALA A 1 91 ? 12.061 0.642 -22.527 1.00 89.31 91 ALA A CA 1
ATOM 677 C C . ALA A 1 91 ? 11.967 1.258 -23.933 1.00 89.31 91 ALA A C 1
ATOM 679 O O . ALA A 1 91 ? 11.557 2.408 -24.061 1.00 89.31 91 ALA A O 1
ATOM 680 N N . GLU A 1 92 ? 12.315 0.504 -24.977 1.00 91.62 92 GLU A N 1
ATOM 681 C CA . GLU A 1 92 ? 12.301 0.977 -26.367 1.00 91.62 92 GLU A CA 1
ATOM 682 C C . GLU A 1 92 ? 10.938 0.827 -27.056 1.00 91.62 92 GLU A C 1
ATOM 684 O O . GLU A 1 92 ? 10.656 1.555 -28.006 1.00 91.62 92 GLU A O 1
ATOM 689 N N . GLY A 1 93 ? 10.095 -0.104 -26.600 1.00 91.50 93 GLY A N 1
ATOM 690 C CA . GLY A 1 93 ? 8.810 -0.396 -27.242 1.00 91.50 93 GLY A CA 1
ATOM 691 C C . GLY A 1 93 ? 7.615 -0.218 -26.316 1.00 91.50 93 GLY A C 1
ATOM 692 O O . GLY A 1 93 ? 6.888 0.770 -26.383 1.00 91.50 93 GLY A O 1
ATOM 693 N N . PHE A 1 94 ? 7.400 -1.201 -25.443 1.00 87.56 94 PHE A N 1
ATOM 694 C CA . PHE A 1 94 ? 6.151 -1.326 -24.689 1.00 87.56 94 PHE A CA 1
ATOM 695 C C . PHE A 1 94 ? 5.883 -0.157 -23.726 1.00 87.56 94 PHE A C 1
ATOM 697 O O . PHE A 1 94 ? 4.749 0.310 -23.627 1.00 87.56 94 PHE A O 1
ATOM 704 N N . LEU A 1 95 ? 6.900 0.303 -22.989 1.00 89.94 95 LEU A N 1
ATOM 705 C CA . LEU A 1 95 ? 6.732 1.348 -21.973 1.00 89.94 95 LEU A CA 1
ATOM 706 C C . LEU A 1 95 ? 6.409 2.724 -22.586 1.00 89.94 95 LEU A C 1
ATOM 708 O O . LEU A 1 95 ? 5.465 3.355 -22.104 1.00 89.94 95 LEU A O 1
ATOM 712 N N . PRO A 1 96 ? 7.086 3.179 -23.661 1.00 93.88 96 PRO A N 1
ATOM 713 C CA . PRO A 1 96 ? 6.660 4.360 -24.410 1.00 93.88 96 PRO A CA 1
ATOM 714 C C . PRO A 1 96 ? 5.205 4.281 -24.885 1.00 93.88 96 PRO A C 1
ATOM 716 O O . PRO A 1 96 ? 4.430 5.206 -24.631 1.00 93.88 96 PRO A O 1
ATOM 719 N N . ASP A 1 97 ? 4.796 3.166 -25.496 1.00 92.50 97 ASP A N 1
ATOM 720 C CA . ASP A 1 97 ? 3.419 2.980 -25.978 1.00 92.50 97 ASP A CA 1
ATOM 721 C C . ASP A 1 97 ? 2.399 3.068 -24.830 1.00 92.50 97 ASP A C 1
ATOM 723 O O . ASP A 1 97 ? 1.344 3.705 -24.947 1.00 92.50 97 ASP A O 1
ATOM 727 N N . LEU A 1 98 ? 2.732 2.498 -23.672 1.00 88.56 98 LEU A N 1
ATOM 728 C CA . LEU A 1 98 ? 1.893 2.565 -22.480 1.00 88.56 98 LEU A CA 1
ATOM 729 C C . LEU A 1 98 ? 1.730 4.003 -21.957 1.00 88.56 98 LEU A C 1
ATOM 731 O O . LEU A 1 98 ? 0.625 4.388 -21.564 1.00 88.56 98 LEU A O 1
ATOM 735 N N . VAL A 1 99 ? 2.792 4.815 -21.999 1.00 93.19 99 VAL A N 1
ATOM 736 C CA . VAL A 1 99 ? 2.733 6.247 -21.648 1.00 93.19 99 VAL A CA 1
ATOM 737 C C . VAL A 1 99 ? 1.845 7.014 -22.625 1.00 93.19 99 VAL A C 1
ATOM 739 O O . VAL A 1 99 ? 1.013 7.813 -22.194 1.00 93.19 99 VAL A O 1
ATOM 742 N N . THR A 1 100 ? 1.946 6.746 -23.932 1.00 92.94 100 THR A N 1
ATOM 743 C CA . THR A 1 100 ? 1.108 7.448 -24.926 1.00 92.94 100 THR A CA 1
ATOM 744 C C . THR A 1 100 ? -0.386 7.176 -24.745 1.00 92.94 100 THR A C 1
ATOM 746 O O . THR A 1 100 ? -1.215 8.045 -25.018 1.00 92.94 100 THR A O 1
ATOM 749 N N . THR A 1 101 ? -0.737 5.986 -24.257 1.00 92.88 101 THR A N 1
ATOM 750 C CA . THR A 1 101 ? -2.127 5.546 -24.080 1.00 92.88 101 THR A CA 1
ATOM 751 C C . THR A 1 101 ? -2.687 5.837 -22.686 1.00 92.88 101 THR A C 1
ATOM 753 O O . THR A 1 101 ? -3.899 5.735 -22.489 1.00 92.88 101 THR A O 1
ATOM 756 N N . THR A 1 102 ? -1.843 6.253 -21.733 1.00 88.62 102 THR A N 1
ATOM 757 C CA . THR A 1 102 ? -2.231 6.475 -20.332 1.00 88.62 102 THR A CA 1
ATOM 758 C C . THR A 1 102 ? -1.846 7.886 -19.867 1.00 88.62 102 THR A C 1
ATOM 760 O O . THR A 1 102 ? -0.730 8.105 -19.396 1.00 88.62 102 THR A O 1
ATOM 763 N N . PRO A 1 103 ? -2.762 8.872 -19.944 1.00 89.25 103 PRO A N 1
ATOM 764 C CA . PRO A 1 103 ? -2.471 10.248 -19.546 1.00 89.25 103 PRO A CA 1
ATOM 765 C C . PRO A 1 103 ? -1.987 10.363 -18.093 1.00 89.25 103 PRO A C 1
ATOM 767 O O . PRO A 1 103 ? -2.640 9.878 -17.169 1.00 89.25 103 PRO A O 1
ATOM 770 N N . GLY A 1 104 ? -0.861 11.052 -17.889 1.00 85.12 104 GLY A N 1
ATOM 771 C CA . GLY A 1 104 ? -0.269 11.274 -16.564 1.00 85.12 104 GLY A CA 1
ATOM 772 C C . GLY A 1 104 ? 0.538 10.095 -16.010 1.00 85.12 104 GLY A C 1
ATOM 773 O O . GLY A 1 104 ? 0.986 10.170 -14.865 1.00 85.12 104 GLY A O 1
ATOM 774 N N . LEU A 1 105 ? 0.723 9.028 -16.794 1.00 89.06 105 LEU A N 1
ATOM 775 C CA . LEU A 1 105 ? 1.669 7.958 -16.496 1.00 89.06 105 LEU A CA 1
ATOM 776 C C . LEU A 1 105 ? 3.081 8.371 -16.924 1.00 89.06 105 LEU A C 1
ATOM 778 O O . LEU A 1 105 ? 3.272 8.890 -18.020 1.00 89.06 105 LEU A O 1
ATOM 782 N N . ASP A 1 106 ? 4.057 8.080 -16.073 1.00 88.19 106 ASP A N 1
ATOM 783 C CA . ASP A 1 106 ? 5.483 8.121 -16.392 1.00 88.19 106 ASP A CA 1
ATOM 784 C C . ASP A 1 106 ? 6.136 6.841 -15.848 1.00 88.19 106 ASP A C 1
ATOM 786 O O . ASP A 1 106 ? 5.555 6.174 -14.978 1.00 88.19 106 ASP A O 1
ATOM 790 N N . PHE A 1 107 ? 7.313 6.475 -16.353 1.00 88.38 107 PHE A N 1
ATOM 791 C CA . PHE A 1 107 ? 8.032 5.281 -15.913 1.00 88.38 107 PHE A CA 1
ATOM 792 C C . PHE A 1 107 ? 9.504 5.569 -15.603 1.00 88.38 107 PHE A C 1
ATOM 794 O O . PHE A 1 107 ? 10.163 6.377 -16.244 1.00 88.38 107 PHE A O 1
ATOM 801 N N . GLU A 1 108 ? 10.035 4.849 -14.618 1.00 87.81 108 GLU A N 1
ATOM 802 C CA . GLU A 1 108 ? 11.451 4.858 -14.248 1.00 87.81 108 GLU A CA 1
ATOM 803 C C . GLU A 1 108 ? 11.919 3.400 -14.195 1.00 87.81 108 GLU A C 1
ATOM 805 O O . GLU A 1 108 ? 11.300 2.570 -13.521 1.00 87.81 108 GLU A O 1
ATOM 810 N N . VAL A 1 109 ? 13.005 3.078 -14.900 1.00 85.62 109 VAL A N 1
ATOM 811 C CA . VAL A 1 109 ? 13.688 1.786 -14.758 1.00 85.62 109 VAL A CA 1
ATOM 812 C C . VAL A 1 109 ? 14.690 1.910 -13.614 1.00 85.62 109 VAL A C 1
ATOM 814 O O . VAL A 1 109 ? 15.529 2.806 -13.609 1.00 85.62 109 VAL A O 1
ATOM 817 N N . GLY A 1 110 ? 14.590 1.018 -12.629 1.00 81.19 110 GLY A N 1
ATOM 818 C CA . GLY A 1 110 ? 15.408 1.038 -11.417 1.00 81.19 110 GLY A CA 1
ATOM 819 C C . GLY A 1 110 ? 16.011 -0.326 -11.080 1.00 81.19 110 GLY A C 1
ATOM 820 O O . GLY A 1 110 ? 15.816 -1.313 -11.783 1.00 81.19 110 GLY A O 1
ATOM 821 N N . GLY A 1 111 ? 16.719 -0.395 -9.951 1.00 78.44 111 GLY A N 1
ATOM 822 C CA . GLY A 1 111 ? 17.309 -1.642 -9.454 1.00 78.44 111 GLY A CA 1
ATOM 823 C C . GLY A 1 111 ? 18.603 -2.022 -10.175 1.00 78.44 111 GLY A C 1
ATOM 824 O O . GLY A 1 111 ? 19.373 -1.149 -10.570 1.00 78.44 111 GLY A O 1
ATOM 825 N N . GLN A 1 112 ? 18.864 -3.325 -10.316 1.00 72.94 112 GLN A N 1
ATOM 826 C CA . GLN A 1 112 ? 20.090 -3.822 -10.954 1.00 72.94 112 GLN A CA 1
ATOM 827 C C . GLN A 1 112 ? 20.207 -3.340 -12.405 1.00 72.94 112 GLN A C 1
ATOM 829 O O . GLN A 1 112 ? 21.268 -2.875 -12.791 1.00 72.94 112 GLN A O 1
ATOM 834 N N . ALA A 1 113 ? 19.099 -3.339 -13.151 1.00 71.50 113 ALA A N 1
ATOM 835 C CA . ALA A 1 113 ? 19.069 -2.916 -14.550 1.00 71.50 113 ALA A CA 1
ATOM 836 C C . ALA A 1 113 ? 19.430 -1.434 -14.767 1.00 71.50 113 ALA A C 1
ATOM 838 O O . ALA A 1 113 ? 19.855 -1.061 -15.851 1.00 71.50 113 ALA A O 1
ATOM 839 N N . ALA A 1 114 ? 19.280 -0.579 -13.750 1.00 70.69 114 ALA A N 1
ATOM 840 C CA . ALA A 1 114 ? 19.696 0.824 -13.829 1.00 70.69 114 ALA A CA 1
ATOM 841 C C . ALA A 1 114 ? 21.211 1.026 -13.622 1.00 70.69 114 ALA A C 1
ATOM 843 O O . ALA A 1 114 ? 21.699 2.142 -13.778 1.00 70.69 114 ALA A O 1
ATOM 844 N N . ASN A 1 115 ? 21.937 -0.026 -13.226 1.00 64.12 115 ASN A N 1
ATOM 845 C CA . ASN A 1 115 ? 23.377 -0.001 -12.952 1.00 64.12 115 ASN A CA 1
ATOM 846 C C . ASN A 1 115 ? 24.184 -0.903 -13.909 1.00 64.12 115 ASN A C 1
ATOM 848 O O . ASN A 1 115 ? 25.371 -1.121 -13.655 1.00 64.12 115 ASN A O 1
ATOM 852 N N . SER A 1 116 ? 23.536 -1.449 -14.943 1.00 55.84 116 SER A N 1
ATOM 853 C CA . SER A 1 116 ? 24.141 -2.295 -15.980 1.00 55.84 116 SER A CA 1
ATOM 854 C C . SER A 1 116 ? 24.809 -1.471 -17.080 1.00 55.84 116 SER A C 1
ATOM 856 O O . SER A 1 116 ? 24.275 -0.391 -17.422 1.00 55.84 116 SER A O 1
#